Protein AF-A0A8J6NRD4-F1 (afdb_monomer_lite)

Radius of gyration: 61.6 Å; chains: 1; bounding box: 96×34×171 Å

Foldseek 3Di:
DVVVVVVVVVVVVVCVVPVPCPDPPPVPPPPCDVVNVVVVVVVVVVVVVVVVVVVVVVVVVVVVVVVVVVVVVVVVVVVVVVVVVVVVVVVVVVVVVVVVVVCVVVVVVVVCCVVPVVVVVVVVVVVVVVVVVVVLVVLVVVCVVDVVSVVVCVVVVVD

Structure (mmCIF, N/CA/C/O backbone):
data_AF-A0A8J6NRD4-F1
#
_entry.id   AF-A0A8J6NRD4-F1
#
loop_
_atom_site.group_PDB
_atom_site.id
_atom_site.type_symbol
_atom_site.label_atom_id
_atom_site.label_alt_id
_atom_site.label_comp_id
_atom_site.label_asym_id
_atom_site.label_entity_id
_atom_site.label_seq_id
_atom_site.pdbx_PDB_ins_code
_atom_site.Cartn_x
_atom_site.Cartn_y
_atom_site.Cartn_z
_atom_site.occupancy
_atom_site.B_iso_or_equiv
_atom_site.auth_seq_id
_atom_site.auth_comp_id
_atom_site.auth_asym_id
_atom_site.auth_atom_id
_atom_site.pdbx_PDB_model_num
ATOM 1 N N . MET A 1 1 ? -17.028 -16.039 -110.248 1.00 56.94 1 MET A N 1
ATOM 2 C CA . MET A 1 1 ? -16.514 -14.958 -109.372 1.00 56.94 1 MET A CA 1
ATOM 3 C C . MET A 1 1 ? -16.210 -15.407 -107.934 1.00 56.94 1 MET A C 1
ATOM 5 O O . MET A 1 1 ? -15.191 -14.993 -107.407 1.00 56.94 1 MET A O 1
ATOM 9 N N . LYS A 1 2 ? -16.990 -16.316 -107.317 1.00 64.31 2 LYS A N 1
ATOM 10 C CA . LYS A 1 2 ? -16.769 -16.781 -105.924 1.00 64.31 2 LYS A CA 1
ATOM 11 C C . LYS A 1 2 ? -15.418 -17.466 -105.629 1.00 64.31 2 LYS A C 1
ATOM 13 O O . LYS A 1 2 ? -14.876 -17.270 -104.551 1.00 64.31 2 LYS A O 1
ATOM 18 N N . LYS A 1 3 ? -14.842 -18.245 -106.559 1.00 67.31 3 LYS A N 1
ATOM 19 C CA . LYS A 1 3 ? -13.576 -18.981 -106.314 1.00 67.31 3 LYS A CA 1
ATOM 20 C C . LYS A 1 3 ? -12.368 -18.058 -106.095 1.00 67.31 3 LYS A C 1
ATOM 22 O O . LYS A 1 3 ? -11.539 -18.336 -105.238 1.00 67.31 3 LYS A O 1
ATOM 27 N N . TRP A 1 4 ? -12.307 -16.946 -106.828 1.00 73.44 4 TRP A N 1
ATOM 28 C CA . TRP A 1 4 ? -11.251 -15.940 -106.675 1.00 73.44 4 TRP A CA 1
ATOM 29 C C . TRP A 1 4 ? -11.388 -15.145 -105.372 1.00 73.44 4 TRP A C 1
ATOM 31 O O . TRP A 1 4 ? -10.382 -14.843 -104.744 1.00 73.44 4 TRP A O 1
ATOM 41 N N . GLN A 1 5 ? -12.618 -14.886 -104.910 1.00 75.69 5 GLN A N 1
ATOM 42 C CA . GLN A 1 5 ? -12.847 -14.261 -103.602 1.00 75.69 5 GLN A CA 1
ATOM 43 C C . GLN A 1 5 ? -12.390 -15.161 -102.450 1.00 75.69 5 GLN A C 1
ATOM 45 O O . GLN A 1 5 ? -11.766 -14.678 -101.515 1.00 75.69 5 GLN A O 1
ATOM 50 N N . ILE A 1 6 ? -12.637 -16.473 -102.539 1.00 77.31 6 ILE A N 1
ATOM 51 C CA . ILE A 1 6 ? -12.204 -17.426 -101.508 1.00 77.31 6 ILE A CA 1
ATOM 52 C C . ILE A 1 6 ? -10.675 -17.513 -101.462 1.00 77.31 6 ILE A C 1
ATOM 54 O O . ILE A 1 6 ? -10.113 -17.444 -100.378 1.00 77.31 6 ILE A O 1
ATOM 58 N N . LEU A 1 7 ? -10.000 -17.591 -102.614 1.00 80.12 7 LEU A N 1
ATOM 59 C CA . LEU A 1 7 ? -8.531 -17.577 -102.691 1.00 80.12 7 LEU A CA 1
ATOM 60 C C . LEU A 1 7 ? -7.926 -16.287 -102.125 1.00 80.12 7 LEU A C 1
ATOM 62 O O . LEU A 1 7 ? -6.926 -16.346 -101.415 1.00 80.12 7 LEU A O 1
ATOM 66 N N . PHE A 1 8 ? -8.554 -15.140 -102.387 1.00 82.94 8 PHE A N 1
ATOM 67 C CA . PHE A 1 8 ? -8.118 -13.860 -101.837 1.00 82.94 8 PHE A CA 1
ATOM 68 C C . PHE A 1 8 ? -8.292 -13.809 -100.314 1.00 82.94 8 PHE A C 1
ATOM 70 O O . PHE A 1 8 ? -7.364 -13.432 -99.608 1.00 82.94 8 PHE A O 1
ATOM 77 N N . CYS A 1 9 ? -9.433 -14.269 -99.787 1.00 79.31 9 CYS A N 1
ATOM 78 C CA . CYS A 1 9 ? -9.662 -14.365 -98.343 1.00 79.31 9 CYS A CA 1
ATOM 79 C C . CYS A 1 9 ? -8.705 -15.352 -97.656 1.00 79.31 9 CYS A C 1
ATOM 81 O O . CYS A 1 9 ? -8.234 -15.069 -96.559 1.00 79.31 9 CYS A O 1
ATOM 83 N N . LEU A 1 10 ? -8.384 -16.480 -98.298 1.00 80.19 10 LEU A N 1
ATOM 84 C CA . LEU A 1 10 ? -7.448 -17.478 -97.767 1.00 80.19 10 LEU A CA 1
ATOM 85 C C . LEU A 1 10 ? -6.008 -16.946 -97.771 1.00 80.19 10 LEU A C 1
ATOM 87 O O . LEU A 1 10 ? -5.294 -17.108 -96.787 1.00 80.19 10 LEU A O 1
ATOM 91 N N . GLY A 1 11 ? -5.604 -16.241 -98.832 1.00 80.88 11 GLY A N 1
ATOM 92 C CA . GLY A 1 11 ? -4.307 -15.563 -98.896 1.00 80.88 11 GLY A CA 1
ATOM 93 C C . GLY A 1 11 ? -4.166 -14.457 -97.848 1.00 80.88 11 GLY A C 1
ATOM 94 O O . GLY A 1 11 ? -3.121 -14.345 -97.215 1.00 80.88 11 GLY A O 1
ATOM 95 N N . LEU A 1 12 ? -5.232 -13.693 -97.600 1.00 80.88 12 LEU A N 1
ATOM 96 C CA . LEU A 1 12 ? -5.268 -12.649 -96.571 1.00 80.88 12 LEU A CA 1
ATOM 97 C C . LEU A 1 12 ? -5.220 -13.255 -95.159 1.00 80.88 12 LEU A C 1
ATOM 99 O O . LEU A 1 12 ? -4.524 -12.740 -94.290 1.00 80.88 12 LEU A O 1
ATOM 103 N N . TYR A 1 13 ? -5.880 -14.398 -94.951 1.00 76.69 13 TYR A N 1
ATOM 104 C CA . TYR A 1 13 ? -5.809 -15.153 -93.699 1.00 76.69 13 TYR A CA 1
ATOM 105 C C . TYR A 1 13 ? -4.391 -15.667 -93.417 1.00 76.69 13 TYR A C 1
ATOM 107 O O . TYR A 1 13 ? -3.880 -15.493 -92.314 1.00 76.69 13 TYR A O 1
ATOM 115 N N . VAL A 1 14 ? -3.719 -16.225 -94.428 1.00 77.00 14 VAL A N 1
ATOM 116 C CA . VAL A 1 14 ? -2.315 -16.653 -94.324 1.00 77.00 14 VAL A CA 1
ATOM 117 C C . VAL A 1 14 ? -1.401 -15.447 -94.091 1.00 77.00 14 VAL A C 1
ATOM 119 O O . VAL A 1 14 ? -0.519 -15.516 -93.248 1.00 77.00 14 VAL A O 1
ATOM 122 N N . PHE A 1 15 ? -1.639 -14.314 -94.753 1.00 74.31 15 PHE A N 1
ATOM 123 C CA . PHE A 1 15 ? -0.854 -13.095 -94.547 1.00 74.31 15 PHE A CA 1
ATOM 124 C C . PHE A 1 15 ? -0.999 -12.526 -93.128 1.00 74.31 15 PHE A C 1
ATOM 126 O O . PHE A 1 15 ? -0.006 -12.104 -92.551 1.00 74.31 15 PHE A O 1
ATOM 133 N N . ILE A 1 16 ? -2.193 -12.573 -92.528 1.00 71.56 16 ILE A N 1
ATOM 134 C CA . ILE A 1 16 ? -2.406 -12.189 -91.120 1.00 71.56 16 ILE A CA 1
ATOM 135 C C . ILE A 1 16 ? -1.699 -13.163 -90.169 1.00 71.56 16 ILE A C 1
ATOM 137 O O . ILE A 1 16 ? -1.166 -12.737 -89.150 1.00 71.56 16 ILE A O 1
ATOM 141 N N . PHE A 1 17 ? -1.677 -14.457 -90.496 1.00 68.19 17 PHE A N 1
ATOM 142 C CA . PHE A 1 17 ? -1.062 -15.482 -89.649 1.00 68.19 17 PHE A CA 1
ATOM 143 C C . PHE A 1 17 ? 0.474 -15.500 -89.740 1.00 68.19 17 PHE A C 1
ATOM 145 O O . PHE A 1 17 ? 1.145 -15.823 -88.765 1.00 68.19 17 PHE A O 1
ATOM 152 N N . TYR A 1 18 ? 1.031 -15.150 -90.905 1.00 64.50 18 TYR A N 1
ATOM 153 C CA . TYR A 1 18 ? 2.475 -15.063 -91.150 1.00 64.50 18 TYR A CA 1
ATOM 154 C C . TYR A 1 18 ? 3.044 -13.652 -91.002 1.00 64.50 18 TYR A C 1
ATOM 156 O O . TYR A 1 18 ? 4.266 -13.509 -91.039 1.00 64.50 18 TYR A O 1
ATOM 164 N N . ALA A 1 19 ? 2.206 -12.622 -90.832 1.00 63.97 19 ALA A N 1
ATOM 165 C CA . ALA A 1 19 ? 2.665 -11.312 -90.401 1.00 63.97 19 ALA A CA 1
ATOM 166 C C . ALA A 1 19 ? 3.361 -11.521 -89.049 1.00 63.97 19 ALA A C 1
ATOM 168 O O . ALA A 1 19 ? 2.692 -11.841 -88.061 1.00 63.97 19 ALA A O 1
ATOM 169 N N . PRO A 1 20 ? 4.700 -11.408 -88.990 1.00 59.19 20 PRO A N 1
ATOM 170 C CA . PRO A 1 20 ? 5.400 -11.560 -87.737 1.00 59.19 20 PRO A CA 1
ATOM 171 C C . PRO A 1 20 ? 4.836 -10.498 -86.806 1.00 59.19 20 PRO A C 1
ATOM 173 O O . PRO A 1 20 ? 4.592 -9.367 -87.232 1.00 59.19 20 PRO A O 1
ATOM 176 N N . THR A 1 21 ? 4.621 -10.864 -85.549 1.00 62.44 21 THR A N 1
ATOM 177 C CA . THR A 1 21 ? 4.314 -9.966 -84.437 1.00 62.44 21 THR A CA 1
ATOM 178 C C . THR A 1 21 ? 5.464 -8.96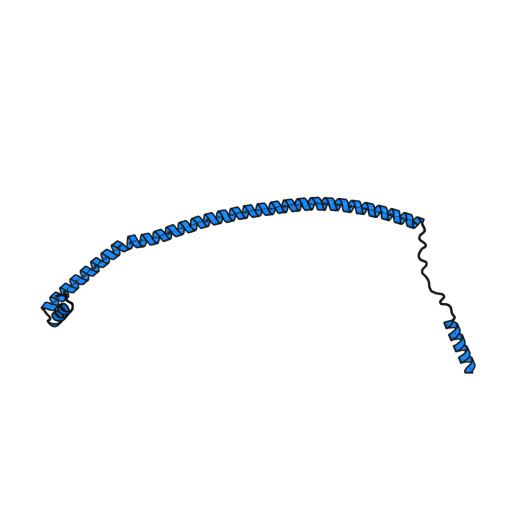3 -84.251 1.00 62.44 21 THR A C 1
ATOM 180 O O . THR A 1 21 ? 6.242 -9.039 -83.302 1.00 62.44 21 THR A O 1
ATOM 183 N N . LEU A 1 22 ? 5.623 -8.046 -85.206 1.00 55.16 22 LEU A N 1
ATOM 184 C CA . LEU A 1 22 ? 6.499 -6.889 -85.170 1.00 55.16 22 LEU A CA 1
ATOM 185 C C . LEU A 1 22 ? 5.797 -5.865 -84.294 1.00 55.16 22 LEU A C 1
ATOM 187 O O . LEU A 1 22 ? 5.016 -5.042 -84.760 1.00 55.16 22 LEU A O 1
ATOM 191 N N . GLY A 1 23 ? 6.022 -5.999 -82.995 1.00 55.47 23 GLY A N 1
ATOM 192 C CA . GLY A 1 23 ? 5.420 -5.102 -82.026 1.00 55.47 23 GLY A CA 1
ATOM 193 C C . GLY A 1 23 ? 5.426 -5.587 -80.588 1.00 55.47 23 GLY A C 1
ATOM 194 O O . GLY A 1 23 ? 4.692 -5.025 -79.787 1.00 55.47 23 GLY A O 1
ATOM 195 N N . TYR A 1 24 ? 6.253 -6.568 -80.208 1.00 54.25 24 TYR A N 1
ATOM 196 C CA . TYR A 1 24 ? 6.771 -6.529 -78.844 1.00 54.25 24 TYR A CA 1
ATOM 197 C C . TYR A 1 24 ? 7.735 -5.348 -78.786 1.00 54.25 24 TYR A C 1
ATOM 199 O O . TYR A 1 24 ? 8.933 -5.486 -79.028 1.00 54.25 24 TYR A O 1
ATOM 207 N N . THR A 1 25 ? 7.208 -4.163 -78.487 1.00 45.25 25 THR A N 1
ATOM 208 C CA . THR A 1 25 ? 8.002 -3.156 -77.799 1.00 45.25 25 THR A CA 1
ATOM 209 C C . THR A 1 25 ? 8.342 -3.763 -76.445 1.00 45.25 25 THR A C 1
ATOM 211 O O . THR A 1 25 ? 7.624 -3.589 -75.464 1.00 45.25 25 THR A O 1
ATOM 214 N N . VAL A 1 26 ? 9.425 -4.541 -76.404 1.00 50.72 26 VAL A N 1
ATOM 215 C CA . VAL A 1 26 ? 10.255 -4.583 -75.210 1.00 50.72 26 VAL A CA 1
ATOM 216 C C . VAL A 1 26 ? 10.666 -3.135 -75.035 1.00 50.72 26 VAL A C 1
ATOM 218 O O . VAL A 1 26 ? 11.492 -2.620 -75.789 1.00 50.72 26 VAL A O 1
ATOM 221 N N . GLU A 1 27 ? 9.965 -2.444 -74.142 1.00 48.56 27 GLU A N 1
ATOM 222 C CA . GLU A 1 27 ? 10.387 -1.147 -73.655 1.00 48.56 27 GLU A CA 1
ATOM 223 C C . GLU A 1 27 ? 11.846 -1.339 -73.257 1.00 48.56 27 GLU A C 1
ATOM 225 O O . GLU A 1 27 ? 12.183 -2.213 -72.454 1.00 48.56 27 GLU A O 1
ATOM 230 N N . ASN A 1 28 ? 12.723 -0.664 -73.993 1.00 49.81 28 ASN A N 1
ATOM 231 C CA . ASN A 1 28 ? 14.156 -0.820 -73.882 1.00 49.81 28 ASN A CA 1
ATOM 232 C C . ASN A 1 28 ? 14.486 -0.402 -72.448 1.00 49.81 28 ASN A C 1
ATOM 234 O O . ASN A 1 28 ? 14.495 0.793 -72.155 1.00 49.81 28 ASN A O 1
ATOM 238 N N . SER A 1 29 ? 14.646 -1.371 -71.540 1.00 46.75 29 SER A N 1
ATOM 239 C CA . SER A 1 29 ? 15.057 -1.104 -70.165 1.00 46.75 29 SER A CA 1
ATOM 240 C C . SER A 1 29 ? 16.291 -0.224 -70.283 1.00 46.75 29 SER A C 1
ATOM 242 O O . SER A 1 29 ? 17.245 -0.627 -70.958 1.00 46.75 29 SER A O 1
ATOM 244 N N . GLN A 1 30 ? 16.229 1.002 -69.750 1.00 58.00 30 GLN A N 1
ATOM 245 C CA . GLN A 1 30 ? 17.344 1.944 -69.821 1.00 58.00 30 GLN A CA 1
ATOM 246 C C . GLN A 1 30 ? 18.613 1.168 -69.470 1.00 58.00 30 GLN A C 1
ATOM 248 O O . GLN A 1 30 ? 18.678 0.534 -68.415 1.00 58.00 30 GLN A O 1
ATOM 253 N N . ARG A 1 31 ? 19.578 1.121 -70.397 1.00 58.00 31 ARG A N 1
ATOM 254 C CA . ARG A 1 31 ? 20.880 0.512 -70.135 1.00 58.00 31 ARG A CA 1
ATOM 255 C C . ARG A 1 31 ? 21.560 1.409 -69.112 1.00 58.00 31 ARG A C 1
ATOM 257 O O . ARG A 1 31 ? 22.220 2.366 -69.500 1.00 58.00 31 ARG A O 1
ATOM 264 N N . ILE A 1 32 ? 21.323 1.132 -67.831 1.00 61.94 32 ILE A N 1
ATOM 265 C CA . ILE A 1 32 ? 22.034 1.782 -66.738 1.00 61.94 32 ILE A CA 1
ATOM 266 C C . ILE A 1 32 ? 23.514 1.547 -67.017 1.00 61.94 32 ILE A C 1
ATOM 268 O O . ILE A 1 32 ? 23.952 0.409 -67.193 1.00 61.94 32 ILE A O 1
ATOM 272 N N . THR A 1 33 ? 24.263 2.633 -67.150 1.00 73.38 33 THR A N 1
ATOM 273 C CA . THR A 1 33 ? 25.698 2.552 -67.424 1.00 73.38 33 THR A CA 1
ATOM 274 C C . THR A 1 33 ? 26.402 2.152 -66.130 1.00 73.38 33 THR A C 1
ATOM 276 O O . THR A 1 33 ? 25.999 2.612 -65.065 1.00 73.38 33 THR A O 1
ATOM 279 N N . ASP A 1 34 ? 27.480 1.362 -66.176 1.00 81.56 34 ASP A N 1
ATOM 280 C CA . ASP A 1 34 ? 28.223 0.946 -64.968 1.00 81.56 34 ASP A CA 1
ATOM 281 C C . ASP A 1 34 ? 28.570 2.130 -64.039 1.00 81.56 34 ASP A C 1
ATOM 283 O O . ASP A 1 34 ? 28.577 2.000 -62.817 1.00 81.56 34 ASP A O 1
ATOM 287 N N . ARG A 1 35 ? 28.767 3.326 -64.612 1.00 83.00 35 ARG A N 1
ATOM 288 C CA . ARG A 1 35 ? 28.945 4.586 -63.876 1.00 83.00 35 ARG A CA 1
ATOM 289 C C . ARG A 1 35 ? 27.727 4.994 -63.035 1.00 83.00 35 ARG A C 1
ATOM 291 O O . ARG A 1 35 ? 27.902 5.392 -61.889 1.00 83.00 35 ARG A O 1
ATOM 298 N N . GLU A 1 36 ? 26.522 4.906 -63.588 1.00 85.06 36 GLU A N 1
ATOM 299 C CA . GLU A 1 36 ? 25.271 5.224 -62.884 1.00 85.06 36 GLU A CA 1
ATOM 300 C C . GLU A 1 36 ? 24.999 4.200 -61.771 1.00 85.06 36 GLU A C 1
ATOM 302 O O . GLU A 1 36 ? 24.537 4.569 -60.692 1.00 85.06 36 GLU A O 1
ATOM 307 N N . ILE A 1 37 ? 25.365 2.927 -61.987 1.00 85.94 37 ILE A N 1
ATOM 308 C CA . ILE A 1 37 ? 25.321 1.892 -60.942 1.00 85.94 37 ILE A CA 1
ATOM 309 C C . ILE A 1 37 ? 26.245 2.287 -59.788 1.00 85.94 37 ILE A C 1
ATOM 311 O O . ILE A 1 37 ? 25.801 2.315 -58.643 1.00 85.94 37 ILE A O 1
ATOM 315 N N . ILE A 1 38 ? 27.499 2.643 -60.075 1.00 87.56 38 ILE A N 1
ATOM 316 C CA . ILE A 1 38 ? 28.475 3.042 -59.050 1.00 87.56 38 ILE A CA 1
ATOM 317 C C . ILE A 1 38 ? 27.984 4.262 -58.261 1.00 87.56 38 ILE A C 1
ATOM 319 O O . ILE A 1 38 ? 28.033 4.253 -57.035 1.00 87.56 38 ILE A O 1
ATOM 323 N N . GLU A 1 39 ? 27.454 5.285 -58.931 1.00 90.62 39 GLU A N 1
ATOM 324 C CA . GLU A 1 39 ? 26.922 6.479 -58.263 1.00 90.62 39 GLU A CA 1
ATOM 325 C C . GLU A 1 39 ? 25.713 6.153 -57.369 1.00 90.62 39 GLU A C 1
ATOM 327 O O . GLU A 1 39 ? 25.623 6.623 -56.232 1.00 90.62 39 GLU A O 1
ATOM 332 N N . SER A 1 40 ? 24.817 5.275 -57.833 1.00 88.81 40 SER A N 1
ATOM 333 C CA . SER A 1 40 ? 23.687 4.800 -57.027 1.00 88.81 40 SER A CA 1
ATOM 334 C C . SER A 1 40 ? 24.128 3.981 -55.809 1.00 88.81 40 SER A C 1
ATOM 336 O O . SER A 1 40 ? 23.542 4.122 -54.735 1.00 88.81 40 SER A O 1
ATOM 338 N N . LEU A 1 41 ? 25.186 3.174 -55.945 1.00 92.75 41 LEU A N 1
ATOM 339 C CA . LEU A 1 41 ? 25.759 2.387 -54.855 1.00 92.75 41 LEU A CA 1
ATOM 340 C C . LEU A 1 41 ? 26.408 3.283 -53.803 1.00 92.75 41 LEU A C 1
ATOM 342 O O . LEU A 1 41 ? 26.168 3.071 -52.620 1.00 92.75 41 LEU A O 1
ATOM 346 N N . ILE A 1 42 ? 27.149 4.312 -54.220 1.00 92.06 42 ILE A N 1
ATOM 347 C CA . ILE A 1 42 ? 27.739 5.303 -53.309 1.00 92.06 42 ILE A CA 1
ATOM 348 C C . ILE A 1 42 ? 26.633 6.016 -52.522 1.00 92.06 42 ILE A C 1
ATOM 350 O O . ILE A 1 42 ? 26.689 6.088 -51.296 1.00 92.06 42 ILE A O 1
ATOM 354 N N . ARG A 1 43 ? 25.566 6.466 -53.196 1.00 95.00 43 ARG A N 1
ATOM 355 C CA . ARG A 1 43 ? 24.424 7.113 -52.530 1.00 95.00 43 ARG A CA 1
ATOM 356 C C . ARG A 1 43 ? 23.703 6.177 -51.555 1.00 95.00 43 ARG A C 1
ATOM 358 O O . ARG A 1 43 ? 23.244 6.613 -50.498 1.00 95.00 43 ARG A O 1
ATOM 365 N N . LEU A 1 44 ? 23.576 4.896 -51.901 1.00 95.44 44 LEU A N 1
ATOM 366 C CA . LEU A 1 44 ? 23.006 3.884 -51.011 1.00 95.44 44 LEU A CA 1
ATOM 367 C C . LEU A 1 44 ? 23.918 3.608 -49.813 1.00 95.44 44 LEU A C 1
ATOM 369 O O . LEU A 1 44 ? 23.412 3.487 -48.701 1.00 95.44 44 LEU A O 1
ATOM 373 N N . GLU A 1 45 ? 25.234 3.547 -50.006 1.00 95.88 45 GLU A N 1
ATOM 374 C CA . GLU A 1 45 ? 26.211 3.375 -48.928 1.00 95.88 45 GLU A CA 1
ATOM 375 C C . GLU A 1 45 ? 26.158 4.546 -47.937 1.00 95.88 45 GLU A C 1
ATOM 377 O O . GLU A 1 45 ? 26.096 4.334 -46.723 1.00 95.88 45 GLU A O 1
ATOM 382 N N . GLU A 1 46 ? 26.074 5.777 -48.443 1.00 95.31 46 GLU A N 1
ATOM 383 C CA . GLU A 1 46 ? 25.849 6.973 -47.628 1.00 95.31 46 GLU A CA 1
ATOM 384 C C . GLU A 1 46 ? 24.519 6.895 -46.867 1.00 95.31 46 GLU A C 1
ATOM 386 O O . GLU A 1 46 ? 24.492 7.087 -45.650 1.00 95.31 46 GLU A O 1
ATOM 391 N N . GLY A 1 47 ? 23.427 6.523 -47.545 1.00 94.75 47 GLY A N 1
ATOM 392 C CA . GLY A 1 47 ? 22.118 6.344 -46.913 1.00 94.75 47 GLY A CA 1
ATOM 393 C C . GLY A 1 47 ? 22.122 5.278 -45.810 1.00 94.75 47 GLY A C 1
ATOM 394 O O . GLY A 1 47 ? 21.539 5.477 -44.742 1.00 94.75 47 GLY A O 1
ATOM 395 N N . VAL A 1 48 ? 22.825 4.163 -46.024 1.00 96.19 48 VAL A N 1
ATOM 396 C CA . VAL A 1 48 ? 23.012 3.093 -45.032 1.00 96.19 48 VAL A CA 1
ATOM 397 C C . VAL A 1 48 ? 23.811 3.601 -43.834 1.00 96.19 48 VAL A C 1
ATOM 399 O O . VAL A 1 48 ? 23.457 3.298 -42.691 1.00 96.19 48 VAL A O 1
ATOM 402 N N . LYS A 1 49 ? 24.859 4.398 -44.066 1.00 96.88 49 LYS A N 1
ATOM 403 C CA . LYS A 1 49 ? 25.669 4.993 -42.999 1.00 96.88 49 LYS A CA 1
ATOM 404 C C . LYS A 1 49 ? 24.844 5.950 -42.139 1.00 96.88 49 LYS A C 1
ATOM 406 O O . LYS A 1 49 ? 24.834 5.796 -40.919 1.00 96.88 49 LYS A O 1
ATOM 411 N N . THR A 1 50 ? 24.090 6.856 -42.758 1.00 96.81 50 THR A N 1
ATOM 412 C CA . THR A 1 50 ? 23.190 7.774 -42.045 1.00 96.81 50 THR A CA 1
ATOM 413 C C . THR A 1 50 ? 22.140 7.012 -41.238 1.00 96.81 50 THR A C 1
ATOM 415 O O . THR A 1 50 ? 21.916 7.309 -40.066 1.00 96.81 50 THR A O 1
ATOM 418 N N . ASN A 1 51 ? 21.536 5.973 -41.818 1.00 97.38 51 ASN A N 1
ATOM 419 C CA . ASN A 1 51 ? 20.550 5.164 -41.107 1.00 97.38 51 ASN A CA 1
ATOM 420 C C . ASN A 1 51 ? 21.174 4.428 -39.906 1.00 97.38 51 ASN A C 1
ATOM 422 O O . ASN A 1 51 ? 20.581 4.350 -38.833 1.00 97.38 51 ASN A O 1
ATOM 426 N N . LYS A 1 52 ? 22.411 3.937 -40.042 1.00 97.50 52 LYS A N 1
ATOM 427 C CA . LYS A 1 52 ? 23.152 3.307 -38.941 1.00 97.50 52 LYS A CA 1
ATOM 428 C C . LYS A 1 52 ? 23.409 4.286 -37.790 1.00 97.50 52 LYS A C 1
ATOM 430 O O . LYS A 1 52 ? 23.282 3.897 -36.629 1.00 97.50 52 LYS A O 1
ATOM 435 N N . GLU A 1 53 ? 23.750 5.533 -38.095 1.00 97.25 53 GLU A N 1
ATOM 436 C CA . GLU A 1 53 ? 23.927 6.594 -37.096 1.00 97.25 53 GLU A CA 1
ATOM 437 C C . GLU A 1 53 ? 22.609 6.904 -36.372 1.00 97.25 53 GLU A C 1
ATOM 439 O O . GLU A 1 53 ? 22.578 6.916 -35.140 1.00 97.25 53 GLU A O 1
ATOM 444 N N . MET A 1 54 ? 21.501 7.032 -37.111 1.00 97.25 54 MET A N 1
ATOM 445 C CA . MET A 1 54 ? 20.163 7.212 -36.530 1.00 97.25 54 MET A CA 1
ATOM 446 C C . MET A 1 54 ? 19.770 6.043 -35.619 1.00 97.25 54 MET A C 1
ATOM 448 O O . MET A 1 54 ? 19.291 6.258 -34.508 1.00 97.25 54 MET A O 1
ATOM 452 N N . ILE A 1 55 ? 20.023 4.800 -36.036 1.00 97.44 55 ILE A N 1
ATOM 453 C CA . ILE A 1 55 ? 19.749 3.606 -35.222 1.00 97.44 55 ILE A CA 1
ATOM 454 C C . ILE A 1 55 ? 20.572 3.617 -33.927 1.00 97.44 55 ILE A C 1
ATOM 456 O O . ILE A 1 55 ? 20.067 3.222 -32.873 1.00 97.44 55 ILE A O 1
ATOM 460 N N . MET A 1 56 ? 21.830 4.065 -33.973 1.00 97.00 56 MET A N 1
ATOM 461 C CA . MET A 1 56 ? 22.665 4.181 -32.773 1.00 97.00 56 MET A CA 1
ATOM 462 C C . MET A 1 56 ? 22.158 5.262 -31.813 1.00 97.00 56 MET A C 1
ATOM 464 O O . MET A 1 56 ? 22.098 5.015 -30.605 1.00 97.00 56 MET A O 1
ATOM 468 N N . ALA A 1 57 ? 21.753 6.421 -32.334 1.00 97.31 57 ALA A N 1
ATOM 469 C CA . ALA A 1 57 ? 21.141 7.480 -31.535 1.00 97.31 57 ALA A CA 1
ATOM 470 C C . ALA A 1 57 ? 19.847 6.988 -30.865 1.00 97.31 57 ALA A C 1
ATOM 472 O O . ALA A 1 57 ? 19.735 7.029 -29.640 1.00 97.31 57 ALA A O 1
ATOM 473 N N . LEU A 1 58 ? 18.943 6.380 -31.640 1.00 97.31 58 LEU A N 1
ATOM 474 C CA . LEU A 1 58 ? 17.695 5.803 -31.132 1.00 97.31 58 LEU A CA 1
ATOM 475 C C . LEU A 1 58 ? 17.939 4.726 -30.075 1.00 97.31 58 LEU A C 1
ATOM 477 O O . LEU A 1 58 ? 17.259 4.697 -29.056 1.00 97.31 58 LEU A O 1
ATOM 481 N N . ARG A 1 59 ? 18.926 3.843 -30.269 1.00 97.12 59 ARG A N 1
ATOM 482 C CA . ARG A 1 59 ? 19.291 2.839 -29.255 1.00 97.12 59 ARG A CA 1
ATOM 483 C C . ARG A 1 59 ? 19.724 3.496 -27.942 1.00 97.12 59 ARG A C 1
ATOM 485 O O . ARG A 1 59 ? 19.435 2.956 -26.875 1.00 97.12 59 ARG A O 1
ATOM 492 N N . THR A 1 60 ? 20.422 4.622 -28.024 1.00 96.88 60 THR A N 1
ATOM 493 C CA . THR A 1 60 ? 20.927 5.352 -26.857 1.00 96.88 60 THR A CA 1
ATOM 494 C C . THR A 1 60 ? 19.778 6.016 -26.099 1.00 96.88 60 THR A C 1
ATOM 496 O O . THR A 1 60 ? 19.656 5.806 -24.893 1.00 96.88 60 THR A O 1
ATOM 499 N N . GLU A 1 61 ? 18.876 6.702 -26.806 1.00 97.81 61 GLU A N 1
ATOM 500 C CA . GLU A 1 61 ? 17.648 7.282 -26.238 1.00 97.81 61 GLU A CA 1
ATOM 501 C C . GLU A 1 61 ? 16.716 6.212 -25.657 1.00 97.81 61 GLU A C 1
ATOM 503 O O . GLU A 1 61 ? 16.189 6.351 -24.558 1.00 97.81 61 GLU A O 1
ATOM 508 N N . MET A 1 62 ? 16.553 5.081 -26.344 1.00 96.75 62 MET A N 1
ATOM 509 C CA . MET A 1 62 ? 15.781 3.949 -25.826 1.00 96.75 62 MET A CA 1
ATOM 510 C C . MET A 1 62 ? 16.396 3.410 -24.524 1.00 96.75 62 MET A C 1
ATOM 512 O O . MET A 1 62 ? 15.680 2.980 -23.618 1.00 96.75 62 MET A O 1
ATOM 516 N N . GLY A 1 63 ? 17.728 3.434 -24.424 1.00 97.12 63 GLY A N 1
ATOM 517 C CA . GLY A 1 63 ? 18.468 3.091 -23.215 1.00 97.12 63 GLY A CA 1
ATOM 518 C C . GLY A 1 63 ? 18.174 4.050 -22.064 1.00 97.12 63 GLY A C 1
ATOM 519 O O . GLY A 1 63 ? 17.804 3.587 -20.983 1.00 97.12 63 GLY A O 1
ATOM 520 N N . SER A 1 64 ? 18.278 5.363 -22.294 1.00 96.50 64 SER A N 1
ATOM 521 C CA . SER A 1 64 ? 17.990 6.374 -21.269 1.00 96.50 64 SER A CA 1
ATOM 522 C C . SER A 1 64 ? 16.526 6.329 -20.828 1.00 96.50 64 SER A C 1
ATOM 524 O O . SER A 1 64 ? 16.251 6.214 -19.633 1.00 96.50 64 SER A O 1
ATOM 526 N N . LEU A 1 65 ? 15.585 6.256 -21.772 1.00 96.94 65 LEU A N 1
ATOM 527 C CA . LEU A 1 65 ? 14.156 6.115 -21.483 1.00 96.94 65 LEU A CA 1
ATOM 528 C C . LEU A 1 65 ? 13.858 4.859 -20.661 1.00 96.94 65 LEU A C 1
ATOM 530 O O . LEU A 1 65 ? 13.028 4.883 -19.755 1.00 96.94 65 LEU A O 1
ATOM 534 N N . ARG A 1 66 ? 14.550 3.744 -20.925 1.00 97.06 66 ARG A N 1
ATOM 535 C CA . ARG A 1 66 ? 14.397 2.522 -20.125 1.00 97.06 66 ARG A CA 1
ATOM 536 C C . ARG A 1 66 ? 14.870 2.721 -18.687 1.00 97.06 66 ARG A C 1
ATOM 538 O O . ARG A 1 66 ? 14.248 2.174 -17.776 1.00 97.06 66 ARG A O 1
ATOM 545 N N . THR A 1 67 ? 15.945 3.479 -18.477 1.00 96.81 67 THR A N 1
ATOM 546 C CA . THR A 1 67 ? 16.437 3.793 -17.128 1.00 96.81 67 THR A CA 1
ATOM 547 C C . THR A 1 67 ? 15.500 4.734 -16.376 1.00 96.81 67 THR A C 1
ATOM 549 O O . THR A 1 67 ? 15.166 4.439 -15.230 1.00 96.81 67 THR A O 1
ATOM 552 N N . GLU A 1 68 ? 14.986 5.777 -17.031 1.00 97.31 68 GLU A N 1
ATOM 553 C CA . GLU A 1 68 ? 14.001 6.707 -16.460 1.00 97.31 68 GLU A CA 1
ATOM 554 C C . GLU A 1 68 ? 12.678 6.009 -16.140 1.00 97.31 68 GLU A C 1
ATOM 556 O O . GLU A 1 68 ? 12.115 6.158 -15.061 1.00 97.31 68 GLU A O 1
ATOM 561 N N . MET A 1 69 ? 12.195 5.153 -17.042 1.00 96.81 69 MET A N 1
ATOM 562 C CA . MET A 1 69 ? 11.013 4.333 -16.780 1.00 96.81 69 MET A CA 1
ATOM 563 C C . MET A 1 69 ? 11.248 3.382 -15.594 1.00 96.81 69 MET A C 1
ATOM 565 O O . MET A 1 69 ? 10.326 3.089 -14.831 1.00 96.81 69 MET A O 1
ATOM 569 N N . GLY A 1 70 ? 12.481 2.896 -15.420 1.00 97.06 70 GLY A N 1
ATOM 570 C CA . GLY A 1 70 ? 12.890 2.122 -14.252 1.00 97.06 70 GLY A CA 1
ATOM 571 C C . GLY A 1 70 ? 12.797 2.931 -12.958 1.00 97.06 70 GLY A C 1
ATOM 572 O O . GLY A 1 70 ? 12.160 2.471 -12.008 1.00 97.06 70 GLY A O 1
ATOM 573 N N . SER A 1 71 ? 13.374 4.135 -12.930 1.00 96.12 71 SER A N 1
ATOM 574 C CA . SER A 1 71 ? 13.349 5.003 -11.748 1.00 96.12 71 SER A CA 1
ATOM 575 C C . SER A 1 71 ? 11.926 5.446 -11.396 1.00 96.12 71 SER A C 1
ATOM 577 O O . SER A 1 71 ? 11.512 5.255 -10.250 1.00 96.12 71 SER A O 1
ATOM 579 N N . LEU A 1 72 ? 11.126 5.891 -12.373 1.00 96.69 72 LEU A N 1
ATOM 580 C CA . LEU A 1 72 ? 9.716 6.242 -12.158 1.00 96.69 72 LEU A CA 1
ATOM 581 C C . LEU A 1 72 ? 8.924 5.068 -11.581 1.00 96.69 72 LEU A C 1
ATOM 583 O O . LEU A 1 72 ? 8.148 5.241 -10.644 1.00 96.69 72 LEU A O 1
ATOM 587 N N . ARG A 1 73 ? 9.118 3.847 -12.100 1.00 96.94 73 ARG A N 1
ATOM 588 C CA . ARG A 1 73 ? 8.455 2.660 -11.536 1.00 96.94 73 ARG A CA 1
ATOM 589 C C . ARG A 1 73 ? 8.825 2.468 -10.073 1.00 96.94 73 ARG A C 1
ATOM 591 O O . ARG A 1 73 ? 7.936 2.226 -9.261 1.00 96.94 73 ARG A O 1
ATOM 598 N N . THR A 1 74 ? 10.108 2.566 -9.729 1.00 96.25 74 THR A N 1
ATOM 599 C CA . THR A 1 74 ? 10.547 2.406 -8.335 1.00 96.25 74 THR A CA 1
ATOM 600 C C . THR A 1 74 ? 9.969 3.476 -7.414 1.00 96.25 74 THR A C 1
ATOM 602 O O . THR A 1 74 ? 9.527 3.137 -6.317 1.00 96.25 74 THR A O 1
ATOM 605 N N . GLU A 1 75 ? 9.896 4.724 -7.876 1.00 96.44 75 GLU A N 1
ATOM 606 C CA . GLU A 1 75 ? 9.314 5.847 -7.139 1.00 96.44 75 GLU A CA 1
ATOM 607 C C . GLU A 1 75 ? 7.804 5.678 -6.936 1.00 96.44 75 GLU A C 1
ATOM 609 O O . GLU A 1 75 ? 7.289 5.848 -5.832 1.00 96.44 75 GLU A O 1
ATOM 614 N N . ILE A 1 76 ? 7.085 5.233 -7.967 1.00 96.06 76 ILE A N 1
ATOM 615 C CA . ILE A 1 76 ? 5.657 4.920 -7.858 1.00 96.06 76 ILE A CA 1
ATOM 616 C C . ILE A 1 76 ? 5.432 3.795 -6.840 1.00 96.06 76 ILE A C 1
ATOM 618 O O . ILE A 1 76 ? 4.557 3.900 -5.979 1.00 96.06 76 ILE A O 1
ATOM 622 N N . TYR A 1 77 ? 6.219 2.715 -6.894 1.00 94.88 77 TYR A N 1
ATOM 623 C CA . TYR A 1 77 ? 6.076 1.613 -5.941 1.00 94.88 77 TYR A CA 1
ATOM 624 C C . TYR A 1 77 ? 6.388 2.033 -4.503 1.00 94.88 77 TYR A C 1
ATOM 626 O O . TYR A 1 77 ? 5.706 1.571 -3.581 1.00 94.88 77 TYR A O 1
ATOM 634 N N . SER A 1 78 ? 7.399 2.877 -4.290 1.00 94.62 78 SER A N 1
ATOM 635 C CA . SER A 1 78 ? 7.746 3.362 -2.954 1.00 94.62 78 SER A CA 1
ATOM 636 C C . SER A 1 78 ? 6.679 4.315 -2.411 1.00 94.62 78 SER A C 1
ATOM 638 O O . SER A 1 78 ? 6.233 4.110 -1.282 1.00 94.62 78 SER A O 1
ATOM 640 N N . GLY A 1 79 ? 6.189 5.257 -3.223 1.00 94.75 79 GLY A N 1
ATOM 641 C CA . GLY A 1 79 ? 5.117 6.185 -2.849 1.00 94.75 79 GLY A CA 1
ATOM 642 C C . GLY A 1 79 ? 3.790 5.481 -2.553 1.00 94.75 79 GLY A C 1
ATOM 643 O O . GLY A 1 79 ? 3.132 5.760 -1.554 1.00 94.75 79 GLY A O 1
ATOM 644 N N . ILE A 1 80 ? 3.412 4.481 -3.355 1.00 95.75 80 ILE A N 1
ATOM 645 C CA . ILE A 1 80 ? 2.224 3.659 -3.069 1.00 95.75 80 ILE A CA 1
ATOM 646 C C . ILE A 1 80 ? 2.407 2.878 -1.764 1.00 95.75 80 ILE A C 1
ATOM 648 O O . ILE A 1 80 ? 1.460 2.723 -0.989 1.00 95.75 80 ILE A O 1
ATOM 652 N N . ARG A 1 81 ? 3.613 2.362 -1.501 1.00 95.31 81 ARG A N 1
ATOM 653 C CA . ARG A 1 81 ? 3.899 1.607 -0.277 1.00 95.31 81 ARG A CA 1
ATOM 654 C C . ARG A 1 81 ? 3.825 2.491 0.967 1.00 95.31 81 ARG A C 1
ATOM 656 O O . ARG A 1 81 ? 3.254 2.031 1.956 1.00 95.31 81 ARG A O 1
ATOM 663 N N . SER A 1 82 ? 4.367 3.710 0.929 1.00 94.25 82 SER A N 1
ATOM 664 C CA . SER A 1 82 ? 4.293 4.646 2.059 1.00 94.25 82 SER A CA 1
ATOM 665 C C . SER A 1 82 ? 2.851 5.060 2.333 1.00 94.25 82 SER A C 1
ATOM 667 O O . SER A 1 82 ? 2.373 4.842 3.444 1.00 94.25 82 SER A O 1
ATOM 669 N N . LEU A 1 83 ? 2.115 5.495 1.303 1.00 95.25 83 LEU A N 1
ATOM 670 C CA . LEU A 1 83 ? 0.698 5.858 1.415 1.00 95.25 83 LEU A CA 1
ATOM 671 C C . LEU A 1 83 ? -0.141 4.705 1.971 1.00 95.25 83 LEU A C 1
ATOM 673 O O . LEU A 1 83 ? -0.939 4.888 2.888 1.00 95.25 83 LEU A O 1
ATOM 677 N N . ARG A 1 84 ? 0.062 3.480 1.467 1.00 96.31 84 ARG A N 1
ATOM 678 C CA . ARG A 1 84 ? -0.626 2.294 1.992 1.00 96.31 84 ARG A CA 1
ATOM 679 C C . ARG A 1 84 ? -0.287 2.053 3.463 1.00 96.31 84 ARG A C 1
ATOM 681 O O . ARG A 1 84 ? -1.173 1.677 4.226 1.00 96.31 84 ARG A O 1
ATOM 688 N N . GLY A 1 85 ? 0.974 2.228 3.852 1.00 95.12 85 GLY A N 1
ATOM 689 C CA . GLY A 1 85 ? 1.431 2.080 5.232 1.00 95.12 85 GLY A CA 1
ATOM 690 C C . GLY A 1 85 ? 0.785 3.095 6.171 1.00 95.12 85 GLY A C 1
ATOM 691 O O . GLY A 1 85 ? 0.261 2.701 7.210 1.00 95.12 85 GLY A O 1
ATOM 692 N N . GLU A 1 86 ? 0.757 4.366 5.777 1.00 95.75 86 GLU A N 1
ATOM 693 C CA . GLU A 1 86 ? 0.134 5.454 6.536 1.00 95.75 86 GLU A CA 1
ATOM 694 C C . GLU A 1 86 ? -1.374 5.251 6.681 1.00 95.75 86 GLU A C 1
ATOM 696 O O . GLU A 1 86 ? -1.888 5.272 7.799 1.00 95.75 86 GLU A O 1
ATOM 701 N N . VAL A 1 87 ? -2.079 4.955 5.582 1.00 95.88 87 VAL A N 1
ATOM 702 C CA . VAL A 1 87 ? -3.528 4.704 5.603 1.00 95.88 87 VAL A CA 1
ATOM 703 C C . VAL A 1 87 ? -3.857 3.491 6.467 1.00 95.88 87 VAL A C 1
ATOM 705 O O . 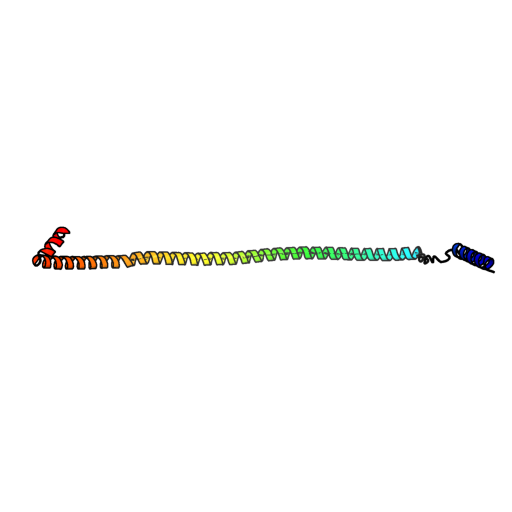VAL A 1 87 ? -4.738 3.567 7.320 1.00 95.88 87 VAL A O 1
ATOM 708 N N . LEU A 1 88 ? -3.142 2.371 6.301 1.00 95.25 88 LEU A N 1
ATOM 709 C CA . LEU A 1 88 ? -3.351 1.189 7.141 1.00 95.25 88 LEU A CA 1
ATOM 710 C C . LEU A 1 88 ? -3.000 1.464 8.604 1.00 95.25 88 LEU A C 1
ATOM 712 O O . LEU A 1 88 ? -3.673 0.940 9.485 1.00 95.25 88 LEU A O 1
ATOM 716 N N . GLY A 1 89 ? -1.957 2.248 8.872 1.00 95.38 89 GLY A N 1
ATOM 717 C CA . GLY A 1 89 ? -1.552 2.635 10.220 1.00 95.38 89 GLY A CA 1
ATOM 718 C C . GLY A 1 89 ? -2.627 3.466 10.909 1.00 95.38 89 GLY A C 1
ATOM 719 O O . GLY A 1 89 ? -3.086 3.093 11.989 1.00 95.38 89 GLY A O 1
ATOM 720 N N . PHE A 1 90 ? -3.083 4.531 10.250 1.00 95.62 90 PHE A N 1
ATOM 721 C CA . PHE A 1 90 ? -4.174 5.379 10.720 1.00 95.62 90 PHE A CA 1
ATOM 722 C C . PHE A 1 90 ? -5.447 4.569 10.959 1.00 95.62 90 PHE A C 1
ATOM 724 O O . PHE A 1 90 ? -6.048 4.655 12.026 1.00 95.62 90 PHE A O 1
ATOM 731 N N . LEU A 1 91 ? -5.825 3.725 9.998 1.00 95.62 91 LEU A N 1
ATOM 732 C CA . LEU A 1 91 ? -7.034 2.919 10.084 1.00 95.62 91 LEU A CA 1
ATOM 733 C C . LEU A 1 91 ? -6.951 1.890 11.224 1.00 95.62 91 LEU A C 1
ATOM 735 O O . LEU A 1 91 ? -7.909 1.734 11.974 1.00 95.62 91 LEU A O 1
ATOM 739 N N . LYS A 1 92 ? -5.798 1.232 11.414 1.00 95.88 92 LYS A N 1
ATOM 740 C CA . LYS A 1 92 ? -5.566 0.302 12.535 1.00 95.88 92 LYS A CA 1
ATOM 741 C C . LYS A 1 92 ? -5.648 1.002 13.889 1.00 95.88 92 LYS A C 1
ATOM 743 O O . LYS A 1 92 ? -6.303 0.480 14.788 1.00 95.88 92 LYS A O 1
ATOM 748 N N . TRP A 1 93 ? -5.017 2.167 14.036 1.00 95.69 93 TRP A N 1
ATOM 749 C CA . TRP A 1 93 ? -5.084 2.953 15.271 1.00 95.69 93 TRP A CA 1
ATOM 750 C C . TRP A 1 93 ? -6.498 3.468 15.544 1.00 95.69 93 TRP A C 1
ATOM 752 O O . TRP A 1 93 ? -6.999 3.317 16.657 1.00 95.69 93 TRP A O 1
ATOM 762 N N . GLY A 1 94 ? -7.166 4.006 14.520 1.00 95.56 94 GLY A N 1
ATOM 763 C CA . GLY A 1 94 ? -8.542 4.489 14.603 1.00 95.56 94 GLY A CA 1
ATOM 764 C C . GLY A 1 94 ? -9.518 3.383 14.998 1.00 95.56 94 GLY A C 1
ATOM 765 O O . GLY A 1 94 ? -10.262 3.540 15.963 1.00 95.56 94 GLY A O 1
ATOM 766 N N . PHE A 1 95 ? -9.474 2.226 14.330 1.00 95.81 95 PHE A N 1
ATOM 767 C CA . PHE A 1 95 ? -10.295 1.078 14.723 1.00 95.81 95 PHE A CA 1
ATOM 768 C C . PHE A 1 95 ? -9.942 0.563 16.117 1.00 95.81 95 PHE A C 1
ATOM 770 O O . PHE A 1 95 ? -10.851 0.249 16.877 1.00 95.81 95 PHE A O 1
ATOM 777 N N . GLY A 1 96 ? -8.660 0.509 16.486 1.00 96.25 96 GLY A N 1
ATOM 778 C CA . GLY A 1 96 ? -8.239 0.124 17.834 1.00 96.25 96 GLY A CA 1
ATOM 779 C C . GLY A 1 96 ? -8.867 1.008 18.914 1.00 96.25 96 GLY A C 1
ATOM 780 O O . GLY A 1 96 ? -9.412 0.492 19.891 1.00 96.25 96 GLY A O 1
ATOM 781 N N . LEU A 1 97 ? -8.869 2.328 18.704 1.00 96.44 97 LEU A N 1
ATOM 782 C CA . LEU A 1 97 ? -9.528 3.289 19.589 1.00 96.44 97 LEU A CA 1
ATOM 783 C C . LEU A 1 97 ? -11.048 3.066 19.636 1.00 96.44 97 LEU A C 1
ATOM 785 O O . LEU A 1 97 ? -11.619 3.000 20.722 1.00 96.44 97 LEU A O 1
ATOM 789 N N . LEU A 1 98 ? -11.695 2.907 18.476 1.00 96.25 98 LEU A N 1
ATOM 790 C CA . LEU A 1 98 ? -13.143 2.693 18.381 1.00 96.25 98 LEU A CA 1
ATOM 791 C C . LEU A 1 98 ? -13.583 1.400 19.077 1.00 96.25 98 LEU A C 1
ATOM 793 O O . LEU A 1 98 ? -14.518 1.427 19.874 1.00 96.25 98 LEU A O 1
ATOM 797 N N . PHE A 1 99 ? -12.903 0.279 18.825 1.00 96.25 99 PHE A N 1
ATOM 798 C CA . PHE A 1 99 ? -13.217 -0.998 19.469 1.00 96.25 99 PHE A CA 1
ATOM 799 C C . PHE A 1 99 ? -12.969 -0.947 20.974 1.00 96.25 99 PHE A C 1
ATOM 801 O O . PHE A 1 99 ? -13.808 -1.415 21.739 1.00 96.25 99 PHE A O 1
ATOM 808 N N . THR A 1 100 ? -11.864 -0.339 21.411 1.00 96.38 100 THR A N 1
ATOM 809 C CA . THR A 1 100 ? -11.572 -0.173 22.841 1.00 96.38 100 THR A CA 1
ATOM 810 C C . THR A 1 100 ? -12.650 0.673 23.517 1.00 96.38 100 THR A C 1
ATOM 812 O O . THR A 1 100 ? -13.206 0.258 24.531 1.00 96.38 100 THR A O 1
ATOM 815 N N . GLY A 1 101 ? -13.014 1.814 22.923 1.00 96.88 101 GLY A N 1
ATOM 816 C CA . GLY A 1 101 ? -14.088 2.671 23.424 1.00 96.88 101 GLY A CA 1
ATOM 817 C C . GLY A 1 101 ? -15.433 1.946 23.489 1.00 96.88 101 GLY A C 1
ATOM 818 O O . GLY A 1 101 ? -16.114 2.014 24.508 1.00 96.88 101 GLY A O 1
ATOM 819 N N . MET A 1 102 ? -15.782 1.185 22.448 1.00 94.25 102 MET A N 1
ATOM 820 C CA . MET A 1 102 ? -17.020 0.404 22.395 1.00 94.25 102 MET A CA 1
ATOM 821 C C . MET A 1 102 ? -17.062 -0.684 23.473 1.00 94.25 102 MET A C 1
ATOM 823 O O . MET A 1 102 ? -18.071 -0.827 24.159 1.00 94.25 102 MET A O 1
ATOM 827 N N . LEU A 1 103 ? -15.970 -1.430 23.666 1.00 95.56 103 LEU A N 1
ATOM 828 C CA . LEU A 1 103 ? -15.885 -2.468 24.697 1.00 95.56 103 LEU A CA 1
ATOM 829 C C . LEU A 1 103 ? -15.959 -1.884 26.108 1.00 95.56 103 LEU A C 1
ATOM 831 O O . LEU A 1 103 ? -16.617 -2.470 26.965 1.00 95.56 103 LEU A O 1
ATOM 835 N N . ILE A 1 104 ? -15.346 -0.719 26.343 1.00 95.88 104 ILE A N 1
ATOM 836 C CA . ILE A 1 104 ? -15.481 0.012 27.609 1.00 95.88 104 ILE A CA 1
ATOM 837 C C . ILE A 1 104 ? -16.944 0.394 27.842 1.00 95.88 104 ILE A C 1
ATOM 839 O O . ILE A 1 104 ? -17.458 0.176 28.934 1.00 95.88 104 ILE A O 1
ATOM 843 N N . LEU A 1 105 ? -17.635 0.910 26.823 1.00 93.38 105 LEU A N 1
ATOM 844 C CA . LEU A 1 105 ? -19.029 1.348 26.928 1.00 93.38 105 LEU A CA 1
ATOM 845 C C . LEU A 1 105 ? -19.986 0.176 27.170 1.00 93.38 105 LEU A C 1
ATOM 847 O O . LEU A 1 105 ? -20.829 0.236 28.061 1.00 93.38 105 LEU A O 1
ATOM 851 N N . VAL A 1 106 ? -19.822 -0.921 26.427 1.00 92.94 106 VAL A N 1
ATOM 852 C CA . VAL A 1 106 ? -20.598 -2.155 26.622 1.00 92.94 106 VAL A CA 1
ATOM 853 C C . VAL A 1 106 ? -20.310 -2.758 27.995 1.00 92.94 106 VAL A C 1
ATOM 855 O O . VAL A 1 106 ? -21.240 -3.127 28.712 1.00 92.94 106 VAL A O 1
ATOM 858 N N . GLY A 1 107 ? -19.039 -2.815 28.395 1.00 92.50 107 GLY A N 1
ATOM 859 C CA . GLY A 1 107 ? -18.634 -3.268 29.723 1.00 92.50 107 GLY A CA 1
ATOM 860 C C . GLY A 1 107 ? -19.250 -2.417 30.833 1.00 92.50 107 GLY A C 1
ATOM 861 O O . GLY A 1 107 ? -19.782 -2.961 31.799 1.00 92.50 107 GLY A O 1
ATOM 862 N N . PHE A 1 108 ? -19.258 -1.094 30.660 1.00 90.94 108 PHE A N 1
ATOM 863 C CA . PHE A 1 108 ? -19.873 -0.150 31.586 1.00 90.94 108 PHE A CA 1
ATOM 864 C C . PHE A 1 108 ? -21.393 -0.325 31.665 1.00 90.94 108 PHE A C 1
ATOM 866 O O . PHE A 1 108 ? -21.926 -0.393 32.764 1.00 90.94 108 PHE A O 1
ATOM 873 N N . ILE A 1 109 ? -22.092 -0.487 30.538 1.00 89.12 109 ILE A N 1
ATOM 874 C CA . ILE A 1 109 ? -23.546 -0.735 30.511 1.00 89.12 109 ILE A CA 1
ATOM 875 C C . ILE A 1 109 ? -23.904 -2.040 31.235 1.00 89.12 109 ILE A C 1
ATOM 877 O O . ILE A 1 109 ? -24.866 -2.095 32.005 1.00 89.12 109 ILE A O 1
ATOM 881 N N . ILE A 1 110 ? -23.135 -3.108 31.002 1.00 86.75 110 ILE A N 1
ATOM 882 C CA . ILE A 1 110 ? -23.351 -4.399 31.669 1.00 86.75 110 ILE A CA 1
ATOM 883 C C . ILE A 1 110 ? -23.106 -4.271 33.177 1.00 86.75 110 ILE A C 1
ATOM 885 O O . ILE A 1 110 ? -23.854 -4.843 33.977 1.00 86.75 110 ILE A O 1
ATOM 889 N N . TRP A 1 111 ? -22.082 -3.511 33.570 1.00 84.25 111 TRP A N 1
ATOM 890 C CA . TRP A 1 111 ? -21.790 -3.223 34.969 1.00 84.25 111 TRP A CA 1
ATOM 891 C C . TRP A 1 111 ? -22.910 -2.403 35.622 1.00 84.25 111 TRP A C 1
ATOM 893 O O . TRP A 1 111 ? -23.424 -2.817 36.662 1.00 84.25 111 TRP A O 1
ATOM 903 N N . ASP A 1 112 ? -23.324 -1.297 34.996 1.00 81.62 112 ASP A N 1
ATOM 904 C CA . ASP A 1 112 ? -24.340 -0.364 35.497 1.00 81.62 112 ASP A CA 1
ATOM 905 C C . ASP A 1 112 ? -25.673 -1.070 35.775 1.00 81.62 112 ASP A C 1
ATOM 907 O O . ASP A 1 112 ? -26.244 -0.966 36.865 1.00 81.62 112 ASP A O 1
ATOM 911 N N . ARG A 1 113 ? -26.116 -1.928 34.847 1.00 75.25 113 ARG A N 1
ATOM 912 C CA . ARG A 1 113 ? -27.323 -2.743 35.032 1.00 75.25 113 ARG A CA 1
ATOM 913 C C . ARG A 1 113 ? -27.246 -3.636 36.276 1.00 75.25 113 ARG A C 1
ATOM 915 O O . ARG A 1 113 ? -28.261 -3.852 36.938 1.00 75.25 113 ARG A O 1
ATOM 922 N N . ARG A 1 114 ? -26.070 -4.172 36.616 1.00 72.62 114 ARG A N 1
ATOM 923 C CA . ARG A 1 114 ? -25.892 -5.041 37.793 1.00 72.62 114 ARG A CA 1
ATOM 924 C C . ARG A 1 114 ? -25.874 -4.249 39.102 1.00 72.62 114 ARG A C 1
ATOM 926 O O . ARG A 1 114 ? -26.348 -4.767 40.114 1.00 72.62 114 ARG A O 1
ATOM 933 N N . SER A 1 115 ? -25.319 -3.040 39.106 1.00 68.31 115 SER A N 1
ATOM 934 C CA . SER A 1 115 ? -25.246 -2.187 40.298 1.00 68.31 115 SER A CA 1
ATOM 935 C C . SER A 1 115 ? -26.583 -1.528 40.628 1.00 68.31 115 SER A C 1
ATOM 937 O O . SER A 1 115 ? -26.961 -1.487 41.797 1.00 68.31 115 SER A O 1
ATOM 939 N N . THR A 1 116 ? -27.332 -1.088 39.618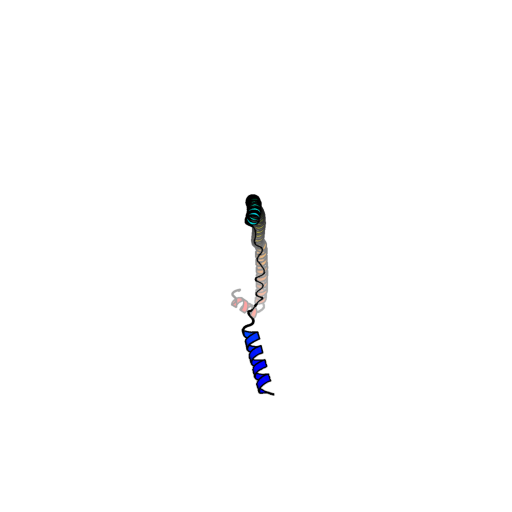 1.00 66.50 116 THR A N 1
ATOM 940 C CA . THR A 1 116 ? -28.525 -0.249 39.818 1.00 66.50 116 THR A CA 1
ATOM 941 C C . THR A 1 116 ? -29.803 -1.072 40.036 1.00 66.50 116 THR A C 1
ATOM 943 O O . THR A 1 116 ? -30.696 -0.648 40.764 1.00 66.50 116 THR A O 1
ATOM 946 N N . LEU A 1 117 ? -29.888 -2.298 39.497 1.00 65.94 117 LEU A N 1
ATOM 947 C CA . LEU A 1 117 ? -31.068 -3.164 39.679 1.00 65.94 117 LEU A CA 1
ATOM 948 C C . LEU A 1 117 ? -31.131 -3.886 41.031 1.00 65.94 117 LEU A C 1
ATOM 950 O O . LEU A 1 117 ? -32.211 -4.317 41.423 1.00 65.94 117 LEU A O 1
ATOM 954 N N . LYS A 1 118 ? -30.007 -4.046 41.741 1.00 71.00 118 LYS A N 1
ATOM 955 C CA . LYS A 1 118 ? -29.983 -4.725 43.049 1.00 71.00 118 LYS A CA 1
ATOM 956 C C . LYS A 1 118 ? -30.870 -4.047 44.105 1.00 71.00 118 LYS A C 1
ATOM 958 O O . LYS A 1 118 ? -31.761 -4.725 44.606 1.00 71.00 118 LYS A O 1
ATOM 963 N N . PRO A 1 119 ? -30.702 -2.746 44.416 1.00 74.25 119 PRO A N 1
ATOM 964 C CA . PRO A 1 119 ? -31.531 -2.097 45.432 1.00 74.25 119 PRO A CA 1
ATOM 965 C C . PRO A 1 119 ? -33.003 -2.025 45.009 1.00 74.25 119 PRO A C 1
ATOM 967 O O . PRO A 1 119 ? -33.885 -2.258 45.826 1.00 74.25 119 PRO A O 1
ATOM 970 N N . VAL A 1 120 ? -33.273 -1.799 43.717 1.00 78.31 120 VAL A N 1
ATOM 971 C CA . VAL A 1 120 ? -34.644 -1.758 43.186 1.00 78.31 120 VAL A CA 1
ATOM 972 C C . VAL A 1 120 ? -35.337 -3.110 43.341 1.00 78.31 120 VAL A C 1
ATOM 974 O O . VAL A 1 120 ? -36.497 -3.155 43.738 1.00 78.31 120 VAL A O 1
ATOM 977 N N . LYS A 1 121 ? -34.636 -4.216 43.062 1.00 78.50 121 LYS A N 1
ATOM 978 C CA . LYS A 1 121 ? -35.179 -5.564 43.253 1.00 78.50 121 LYS A CA 1
ATOM 979 C C . LYS A 1 121 ? -35.442 -5.858 44.731 1.00 78.50 121 LYS A C 1
ATOM 981 O O . LYS A 1 121 ? -36.517 -6.344 45.063 1.00 78.50 121 LYS A O 1
ATOM 986 N N . ASP A 1 122 ? -34.502 -5.513 45.608 1.00 83.44 122 ASP A N 1
ATOM 987 C CA . ASP A 1 122 ? -34.643 -5.750 47.048 1.00 83.44 122 ASP A CA 1
ATOM 988 C C . ASP A 1 122 ? -35.791 -4.929 47.661 1.00 83.44 122 ASP A C 1
ATOM 990 O O . ASP A 1 122 ? -36.508 -5.410 48.542 1.00 83.44 122 ASP A O 1
ATOM 994 N N . ASP A 1 123 ? -35.998 -3.694 47.202 1.00 82.88 123 ASP A N 1
ATOM 995 C CA . ASP A 1 123 ? -37.102 -2.855 47.669 1.00 82.88 123 ASP A CA 1
ATOM 996 C C . ASP A 1 123 ? -38.459 -3.324 47.124 1.00 82.88 123 ASP A C 1
ATOM 998 O O . ASP A 1 123 ? -39.460 -3.266 47.849 1.00 82.88 123 ASP A O 1
ATOM 1002 N N . LEU A 1 124 ? -38.492 -3.858 45.897 1.00 85.19 124 LEU A N 1
ATOM 1003 C CA . LEU A 1 124 ? -3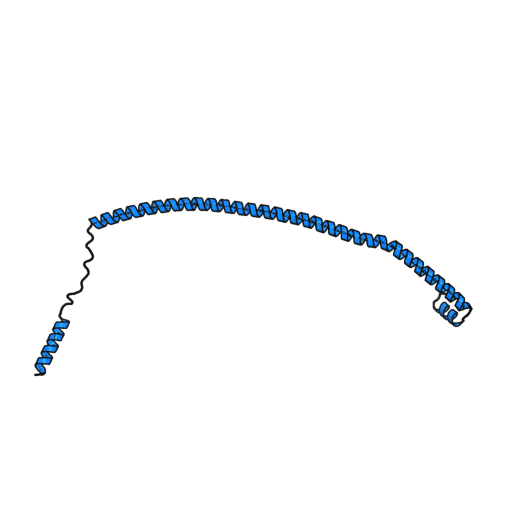9.684 -4.476 45.314 1.00 85.19 124 LEU A CA 1
ATOM 1004 C C . LEU A 1 124 ? -40.093 -5.737 46.091 1.00 85.19 124 LEU A C 1
ATOM 1006 O O . LEU A 1 124 ? -41.248 -5.840 46.505 1.00 85.19 124 LEU A O 1
ATOM 1010 N N . ASP A 1 125 ? -39.138 -6.620 46.397 1.00 87.19 125 ASP A N 1
ATOM 1011 C CA . ASP A 1 125 ? -39.373 -7.837 47.186 1.00 87.19 125 ASP A CA 1
ATOM 1012 C C . ASP A 1 125 ? -39.900 -7.502 48.596 1.00 87.19 125 ASP A C 1
ATOM 1014 O O . ASP A 1 125 ? -40.816 -8.152 49.108 1.00 87.19 125 ASP A O 1
ATOM 1018 N N . LYS A 1 126 ? -39.379 -6.448 49.245 1.00 84.81 126 LYS A N 1
ATOM 1019 C CA . LYS A 1 126 ? -39.878 -5.984 50.558 1.00 84.81 126 LYS A CA 1
ATOM 1020 C C . LYS A 1 126 ? -41.296 -5.416 50.490 1.00 84.81 126 LYS A C 1
ATOM 1022 O O . LYS A 1 126 ? -42.042 -5.491 51.470 1.00 84.81 126 LYS A O 1
ATOM 1027 N N . LEU A 1 127 ? -41.657 -4.759 49.390 1.00 88.25 127 LEU A N 1
ATOM 1028 C CA . LEU A 1 127 ? -43.005 -4.229 49.170 1.00 88.25 127 LEU A CA 1
ATOM 1029 C C . LEU A 1 127 ? -44.003 -5.352 48.896 1.00 88.25 127 LEU A C 1
ATOM 1031 O O . LEU A 1 127 ? -45.110 -5.317 49.433 1.00 88.25 127 LEU A O 1
ATOM 1035 N N . GLU A 1 128 ? -43.604 -6.340 48.100 1.00 87.44 128 GLU A N 1
ATOM 1036 C CA . GLU A 1 128 ? -44.415 -7.511 47.788 1.00 87.44 128 GLU A CA 1
ATOM 1037 C C . GLU A 1 128 ? -44.699 -8.326 49.052 1.00 87.44 128 GLU A C 1
ATOM 1039 O O . GLU A 1 128 ? -45.866 -8.535 49.380 1.00 87.44 128 GLU A O 1
ATOM 1044 N N . ARG A 1 129 ? -43.670 -8.634 49.855 1.00 87.56 129 ARG A N 1
ATOM 1045 C CA . ARG A 1 129 ? -43.837 -9.307 51.158 1.00 87.56 129 ARG A CA 1
ATOM 1046 C C . ARG A 1 129 ? -44.802 -8.564 52.083 1.00 87.56 129 ARG A C 1
ATOM 1048 O O . ARG A 1 129 ? -45.771 -9.149 52.545 1.00 87.56 129 ARG A O 1
ATOM 1055 N N . ARG A 1 130 ? -44.644 -7.245 52.254 1.00 90.00 130 ARG A N 1
ATOM 1056 C CA . ARG A 1 130 ? -45.559 -6.436 53.090 1.00 90.00 130 ARG A CA 1
ATOM 1057 C C . ARG A 1 130 ? -46.997 -6.379 52.573 1.00 90.00 130 ARG A C 1
ATOM 1059 O O . ARG A 1 130 ? -47.922 -6.140 53.350 1.00 90.00 130 ARG A O 1
ATOM 1066 N N . LYS A 1 131 ? -47.214 -6.495 51.262 1.00 87.19 131 LYS A N 1
ATOM 1067 C CA . LYS A 1 131 ? -48.569 -6.596 50.700 1.00 87.19 131 LYS A CA 1
ATOM 1068 C C . LYS A 1 131 ? -49.159 -7.975 50.969 1.00 87.19 131 LYS A C 1
ATOM 1070 O O . LYS A 1 131 ? -50.308 -8.033 51.392 1.00 87.19 131 LYS A O 1
ATOM 1075 N N . VAL A 1 132 ? -48.372 -9.032 50.770 1.00 87.19 132 VAL A N 1
ATOM 1076 C CA . VAL A 1 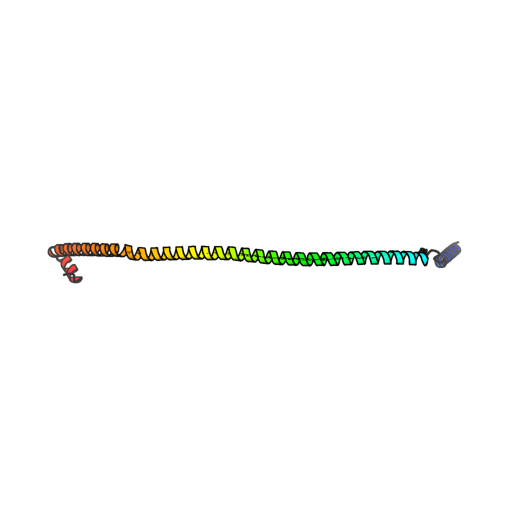132 ? -48.767 -10.415 51.059 1.00 87.19 132 VAL A CA 1
ATOM 1077 C C . VAL A 1 132 ? -49.120 -10.578 52.537 1.00 87.19 132 VAL A C 1
ATOM 1079 O O . VAL A 1 132 ? -50.201 -11.073 52.824 1.00 87.19 132 VAL A O 1
ATOM 1082 N N . ASP A 1 133 ? -48.302 -10.068 53.460 1.00 87.50 133 ASP A N 1
ATOM 1083 C CA . ASP A 1 133 ? -48.554 -10.172 54.905 1.00 87.50 133 ASP A CA 1
ATOM 1084 C C . ASP A 1 133 ? -49.857 -9.468 55.317 1.00 87.50 133 ASP A C 1
ATOM 1086 O O . ASP A 1 133 ? -50.669 -10.029 56.047 1.00 87.50 133 ASP A O 1
ATOM 1090 N N . ARG A 1 134 ? -50.114 -8.260 54.794 1.00 87.06 134 ARG A N 1
ATOM 1091 C CA . ARG A 1 134 ? -51.365 -7.528 55.073 1.00 87.06 134 ARG A CA 1
ATOM 1092 C C . ARG A 1 134 ? -52.593 -8.198 54.465 1.00 87.06 134 ARG A C 1
ATOM 1094 O O . ARG A 1 134 ? -53.659 -8.176 55.072 1.00 87.06 134 ARG A O 1
ATOM 1101 N N . LEU A 1 135 ? -52.458 -8.774 53.270 1.00 85.56 135 LEU A N 1
ATOM 1102 C CA . LEU A 1 135 ? -53.514 -9.575 52.650 1.00 85.56 135 LEU A CA 1
ATOM 1103 C C . LEU A 1 135 ? -53.798 -10.829 53.474 1.00 85.56 135 LEU A C 1
ATOM 1105 O O . LEU A 1 135 ? -54.962 -11.149 53.696 1.00 85.56 135 LEU A O 1
ATOM 1109 N N . LEU A 1 136 ? -52.751 -11.496 53.961 1.00 83.50 136 LEU A N 1
ATOM 1110 C CA . LEU A 1 136 ? -52.860 -12.668 54.820 1.00 83.50 136 LEU A CA 1
ATOM 1111 C C . LEU A 1 136 ? -53.579 -12.326 56.128 1.00 83.50 136 LEU A C 1
ATOM 1113 O O . LEU A 1 136 ? -54.482 -13.044 56.537 1.00 83.50 136 LEU A O 1
ATOM 1117 N N . GLU A 1 137 ? -53.218 -11.211 56.762 1.00 87.00 137 GLU A N 1
ATOM 1118 C CA . GLU A 1 137 ? -53.825 -10.757 58.013 1.00 87.00 137 GLU A CA 1
ATOM 1119 C C . GLU A 1 137 ? -55.298 -10.359 57.831 1.00 87.00 137 GLU A C 1
ATOM 1121 O O . GLU A 1 137 ? -56.152 -10.767 58.618 1.00 87.00 137 GLU A O 1
ATOM 1126 N N . ALA A 1 138 ? -55.629 -9.645 56.750 1.00 84.31 138 ALA A N 1
ATOM 1127 C CA . ALA A 1 138 ? -57.013 -9.321 56.404 1.00 84.31 138 ALA A CA 1
ATOM 1128 C C . ALA A 1 138 ? -57.846 -10.579 56.105 1.00 84.31 138 ALA A C 1
ATOM 1130 O O . ALA A 1 138 ? -58.972 -10.701 56.584 1.00 84.31 138 ALA A O 1
ATOM 1131 N N . MET A 1 139 ? -57.284 -11.536 55.360 1.00 79.00 139 MET A N 1
ATOM 1132 C CA . MET A 1 139 ? -57.918 -12.826 55.074 1.00 79.00 139 MET A CA 1
ATOM 1133 C C . MET A 1 139 ? -58.094 -13.672 56.338 1.00 79.00 139 MET A C 1
ATOM 1135 O O . MET A 1 139 ? -59.126 -14.314 56.503 1.00 79.00 139 MET A O 1
ATOM 1139 N N . ARG A 1 140 ? -57.127 -13.643 57.261 1.00 80.31 140 ARG A N 1
ATOM 1140 C CA . ARG A 1 140 ? -57.211 -14.336 58.550 1.00 80.31 140 ARG A CA 1
ATOM 1141 C C . ARG A 1 140 ? -58.311 -13.747 59.426 1.00 80.31 140 ARG A C 1
ATOM 1143 O O . ARG A 1 140 ? -59.117 -14.501 59.958 1.00 80.31 140 ARG A O 1
ATOM 1150 N N . LYS A 1 141 ? -58.409 -12.421 59.502 1.00 81.94 141 LYS A N 1
ATOM 1151 C CA . LYS A 1 141 ? -59.484 -11.736 60.229 1.00 81.94 141 LYS A CA 1
ATOM 1152 C C . LYS A 1 141 ? -60.862 -12.024 59.624 1.00 81.94 141 LYS A C 1
ATOM 1154 O O . LYS A 1 141 ? -61.808 -12.281 60.353 1.00 81.94 141 LYS A O 1
ATOM 1159 N N . LEU A 1 142 ? -60.957 -12.075 58.294 1.00 78.88 142 LEU A N 1
ATOM 1160 C CA . LEU A 1 142 ? -62.182 -12.472 57.595 1.00 78.88 142 LEU A CA 1
ATOM 1161 C C . LEU A 1 142 ? -62.532 -13.954 57.823 1.00 78.88 142 LEU A C 1
ATOM 1163 O O . LEU A 1 142 ? -63.702 -14.307 57.899 1.00 78.88 142 LEU A O 1
ATOM 1167 N N . SER A 1 143 ? -61.531 -14.825 57.975 1.00 75.06 143 SER A N 1
ATOM 1168 C CA . SER A 1 143 ? -61.739 -16.250 58.266 1.00 75.06 143 SER A CA 1
ATOM 1169 C C . SER A 1 143 ? -62.285 -16.527 59.670 1.00 75.06 143 SER A C 1
ATOM 1171 O O . SER A 1 143 ? -62.882 -17.576 59.897 1.00 75.06 143 SER A O 1
ATOM 1173 N N . GLU A 1 144 ? -62.098 -15.601 60.611 1.00 76.06 144 GLU A N 1
ATOM 1174 C CA . GLU A 1 144 ? -62.716 -15.689 61.939 1.00 76.06 144 GLU A CA 1
ATOM 1175 C C . GLU A 1 144 ? -64.226 -15.403 61.879 1.00 76.06 144 GLU A C 1
ATOM 1177 O O . GLU A 1 144 ? -64.978 -15.932 62.695 1.00 76.06 144 GLU A O 1
ATOM 1182 N N . GLU A 1 145 ? -64.677 -14.622 60.891 1.00 75.12 145 GLU A N 1
ATOM 1183 C CA . GLU A 1 145 ? -66.089 -14.289 60.671 1.00 75.12 145 GLU A CA 1
ATOM 1184 C C . GLU A 1 145 ? -66.791 -15.265 59.702 1.00 75.12 145 GLU A C 1
ATOM 1186 O O . GLU A 1 145 ? -67.974 -15.555 59.885 1.00 75.12 145 GLU A O 1
ATOM 1191 N N . ASP A 1 146 ? -66.081 -15.817 58.705 1.00 70.69 146 ASP A N 1
ATOM 1192 C CA . ASP A 1 146 ? -66.644 -16.699 57.671 1.00 70.69 146 ASP A CA 1
ATOM 1193 C C . ASP A 1 146 ? -65.987 -18.099 57.629 1.00 70.69 146 ASP A C 1
ATOM 1195 O O . ASP A 1 146 ? -64.811 -18.277 57.285 1.00 70.69 146 ASP A O 1
ATOM 1199 N N . SER A 1 147 ? -66.794 -19.129 57.917 1.00 71.44 147 SER A N 1
ATOM 1200 C CA . SER A 1 147 ? -66.379 -20.542 57.947 1.00 71.44 147 SER A CA 1
ATOM 1201 C C . SER A 1 147 ? -65.850 -21.087 56.611 1.00 71.44 147 SER A C 1
ATOM 1203 O O . SER A 1 147 ? -65.041 -22.021 56.619 1.00 71.44 147 SER A O 1
ATOM 1205 N N . GLN A 1 148 ? -66.256 -20.514 55.469 1.00 72.88 148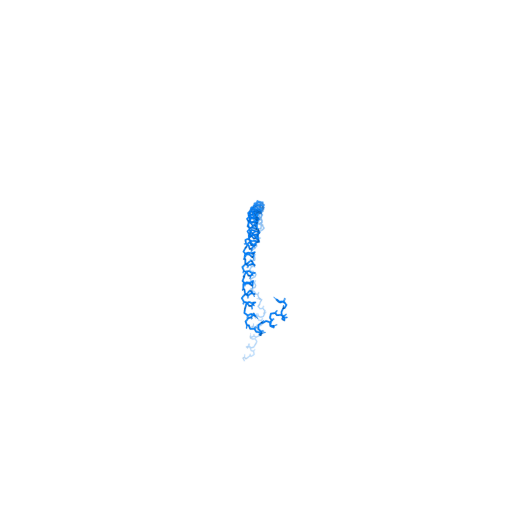 GLN A N 1
ATOM 1206 C CA . GLN A 1 148 ? -65.778 -20.951 54.152 1.00 72.88 148 GLN A CA 1
ATOM 1207 C C . GLN A 1 148 ? -64.347 -20.470 53.886 1.00 72.88 148 GLN A C 1
ATOM 1209 O O . GLN A 1 148 ? -63.516 -21.227 53.380 1.00 72.88 148 GLN A O 1
ATOM 1214 N N . VAL A 1 149 ? -64.018 -19.244 54.302 1.00 74.31 149 VAL A N 1
ATOM 1215 C CA . VAL A 1 149 ? -62.677 -18.657 54.142 1.00 74.31 149 VAL A CA 1
ATOM 1216 C C . VAL A 1 149 ? -61.658 -19.369 55.041 1.00 74.31 149 VAL A C 1
ATOM 1218 O O . VAL A 1 149 ? -60.529 -19.626 54.619 1.00 74.31 149 VAL A O 1
ATOM 1221 N N . ALA A 1 150 ? -62.065 -19.792 56.243 1.00 71.31 150 ALA A N 1
ATOM 1222 C CA . ALA A 1 150 ? -61.225 -20.579 57.151 1.00 71.31 150 ALA A CA 1
ATOM 1223 C C . ALA A 1 150 ? -60.844 -21.959 56.593 1.00 71.31 150 ALA A C 1
ATOM 1225 O O . ALA A 1 150 ? -59.707 -22.407 56.771 1.00 71.31 150 ALA A O 1
ATOM 1226 N N . GLN A 1 151 ? -61.766 -22.636 55.900 1.00 73.12 151 GLN A N 1
ATOM 1227 C CA . GLN A 1 151 ? -61.455 -23.907 55.237 1.00 73.12 151 GLN A CA 1
ATOM 1228 C C . GLN A 1 151 ? -60.451 -23.717 54.099 1.00 73.12 151 GLN A C 1
ATOM 1230 O O . GLN A 1 151 ? -59.509 -24.505 53.985 1.00 73.12 151 GLN A O 1
ATOM 1235 N N . VAL A 1 152 ? -60.602 -22.653 53.305 1.00 77.19 152 VAL A N 1
ATOM 1236 C CA . VAL A 1 152 ? -59.668 -22.339 52.217 1.00 77.19 152 VAL A CA 1
ATOM 1237 C C . VAL A 1 152 ? -58.275 -22.034 52.775 1.00 77.19 152 VAL A C 1
ATOM 1239 O O . VAL A 1 152 ? -57.313 -22.650 52.321 1.00 77.19 152 VAL A O 1
ATOM 1242 N N . LEU A 1 153 ? -58.137 -21.199 53.813 1.00 75.25 153 LEU A N 1
ATOM 1243 C CA . LEU A 1 153 ? -56.821 -20.933 54.418 1.00 75.25 153 LEU A CA 1
ATOM 1244 C C . LEU A 1 153 ? -56.156 -22.190 55.008 1.00 75.25 153 LEU A C 1
ATOM 1246 O O . LEU A 1 153 ? -54.954 -22.380 54.815 1.00 75.25 153 LEU A O 1
ATOM 1250 N N . ARG A 1 154 ? -56.916 -23.067 55.686 1.00 73.75 154 ARG A N 1
ATOM 1251 C CA . ARG A 1 154 ? -56.389 -24.346 56.206 1.00 73.75 154 ARG A CA 1
ATOM 1252 C C . ARG A 1 154 ? -55.940 -25.286 55.094 1.00 73.75 154 ARG A C 1
ATOM 1254 O O . ARG A 1 154 ? -54.920 -25.950 55.240 1.00 73.75 154 ARG A O 1
ATOM 1261 N N . SER A 1 155 ? -56.671 -25.337 53.981 1.00 74.06 155 SER A N 1
ATOM 1262 C CA . SER A 1 155 ? -56.322 -26.204 52.846 1.00 74.06 155 SER A CA 1
ATOM 1263 C C . SER A 1 155 ? -55.006 -25.810 52.167 1.00 74.06 155 SER A C 1
ATOM 1265 O O . SER A 1 155 ? -54.309 -26.668 51.633 1.00 74.06 155 SER A O 1
ATOM 1267 N N . VAL A 1 156 ? -54.640 -24.526 52.231 1.00 78.56 156 VAL A N 1
ATOM 1268 C CA . VAL A 1 156 ? -53.394 -23.985 51.665 1.00 78.56 156 VAL A CA 1
ATOM 1269 C C . VAL A 1 156 ? -52.245 -24.010 52.694 1.00 78.56 156 VAL A C 1
ATOM 1271 O O . VAL A 1 156 ? -51.111 -23.676 52.364 1.00 78.56 156 VAL A O 1
ATOM 1274 N N . GLY A 1 157 ? -52.501 -24.442 53.937 1.00 71.69 157 GLY A N 1
ATOM 1275 C CA . GLY A 1 157 ? -51.493 -24.542 55.002 1.00 71.69 157 GLY A CA 1
ATOM 1276 C C . GLY A 1 157 ? -51.061 -23.196 55.595 1.00 71.69 157 GLY A C 1
ATOM 1277 O O . GLY A 1 157 ? -49.977 -23.095 56.164 1.00 71.69 157 GLY A O 1
ATOM 1278 N N . LEU A 1 158 ? -51.886 -22.155 55.438 1.00 68.50 158 LEU A N 1
ATOM 1279 C CA . LEU A 1 158 ? -51.632 -20.797 55.942 1.00 68.50 158 LEU A CA 1
ATOM 1280 C C . LEU A 1 158 ? -52.226 -20.549 57.345 1.00 68.50 158 LEU A C 1
ATOM 1282 O O . LEU A 1 158 ? -52.119 -19.437 57.867 1.00 68.50 158 LEU A O 1
ATOM 1286 N N . LEU A 1 159 ? -52.854 -21.572 57.939 1.00 55.06 159 LEU A N 1
ATOM 1287 C CA . LEU A 1 159 ? -53.498 -21.580 59.256 1.00 55.06 159 LEU A CA 1
ATOM 1288 C C . LEU A 1 159 ? -53.102 -22.835 60.039 1.00 55.06 159 LEU A C 1
ATOM 1290 O O . LEU A 1 159 ? -53.059 -23.914 59.406 1.00 55.06 159 LEU A O 1
#

Sequence (159 aa):
MKKWQILFCLGLYVFIFYAPTLGYTVENSQRITDREIIESLIRLEEGVKTNKEMIMALRTEMGSLRTEMGSLRTEIYSGIRSLRGEVLGFLKWGFGLLFTGMLILVGFIIWDRRSTLKPVKDDLDKLERRKVDRLLEAMRKLSEEDSQVAQVLRSVGLL

Organism: NCBI:txid2841696

pLDDT: mean 83.7, std 13.54, range [45.25, 97.81]

Secondary structure (DSSP, 8-state):
-HHHHHHHHHHHHHHHHHS--TT----------HHHHHHHHHHHHHHHHHHHHHHHHHHHHHHHHHHHHHHHHHHHHHHHHHHHHHHHHHHHHHHHHHHHHHHHHHHHHHHHHHHHHHHHHHHHHHHHHHHHHHHHHHHHHHHHH-HHHHHHHHHTT--